Protein AF-A0A350LV18-F1 (afdb_monomer_lite)

Foldseek 3Di:
DVVVVVVVVDDDDPPKDFDEFDADPVRDTFFTFIRWDQADPVRHHHPPTDGTDTDGDPDDDDPCPDPRPHD

pLDDT: mean 92.98, std 3.49, range [76.31, 96.88]

Radius of gyration: 14.1 Å; chains: 1; bounding box: 29×27×38 Å

Secondary structure (DSSP, 8-state):
-HHHHHHTT----TT--EEEEEE-TTS-EEEEEE--EEE-TTS-EEEEEEPPEEEE-S-------TT-S--

Sequence (71 aa):
MAEQAEELGVEIFPGMACSEMVYGDGGEVKGVVAGEFGRNPDGTPGPNYEPGMELHGKYVFLSEGVRGSLS

Structure (mmCIF, N/CA/C/O backbone):
data_AF-A0A350LV18-F1
#
_entry.id   AF-A0A350LV18-F1
#
loop_
_atom_site.group_PDB
_atom_site.id
_atom_site.type_symbol
_atom_site.label_atom_id
_atom_site.label_alt_id
_atom_site.label_comp_id
_atom_site.label_asym_id
_atom_site.label_entity_id
_atom_site.label_seq_id
_atom_site.pdbx_PDB_ins_code
_atom_site.Cartn_x
_atom_site.Cartn_y
_atom_site.Cartn_z
_atom_site.occupancy
_atom_site.B_iso_or_equiv
_atom_site.auth_seq_id
_atom_site.auth_comp_id
_atom_site.auth_asym_id
_atom_site.auth_atom_id
_atom_site.pdbx_PDB_model_num
ATOM 1 N N . MET A 1 1 ? 8.257 14.084 7.601 1.00 76.31 1 MET A N 1
ATOM 2 C CA . MET A 1 1 ? 6.973 13.395 7.876 1.00 76.31 1 MET A CA 1
ATOM 3 C C . MET A 1 1 ? 7.143 11.883 7.861 1.00 76.31 1 MET A C 1
ATOM 5 O O . MET A 1 1 ? 6.731 11.276 8.832 1.00 76.31 1 MET A O 1
ATOM 9 N N . ALA A 1 2 ? 7.772 11.283 6.839 1.00 84.62 2 ALA A N 1
ATOM 10 C CA . ALA A 1 2 ? 8.077 9.843 6.838 1.00 84.62 2 ALA A CA 1
ATOM 11 C C . ALA A 1 2 ? 8.899 9.412 8.070 1.00 84.62 2 ALA A C 1
ATOM 13 O O . ALA A 1 2 ? 8.443 8.565 8.823 1.00 84.62 2 ALA A O 1
ATOM 14 N N . GLU A 1 3 ? 10.003 10.110 8.358 1.00 91.44 3 GLU A N 1
ATOM 15 C CA . GLU A 1 3 ? 10.867 9.837 9.524 1.00 91.44 3 GLU A CA 1
ATOM 16 C C . GLU A 1 3 ? 10.095 9.829 10.860 1.00 91.44 3 GLU A C 1
ATOM 18 O O . GLU A 1 3 ? 10.296 8.965 11.703 1.00 91.44 3 GLU A O 1
ATOM 23 N N . GLN A 1 4 ? 9.136 10.747 11.034 1.00 94.31 4 GLN A N 1
ATOM 24 C CA . GLN A 1 4 ? 8.301 10.817 12.243 1.00 94.31 4 GLN A CA 1
ATOM 25 C C . GLN A 1 4 ? 7.334 9.631 12.358 1.00 94.31 4 GLN A C 1
ATOM 27 O O . GLN A 1 4 ? 6.985 9.223 13.460 1.00 94.31 4 GLN A O 1
ATOM 32 N N . ALA A 1 5 ? 6.854 9.099 11.232 1.00 92.69 5 ALA A N 1
ATOM 33 C CA . ALA A 1 5 ? 5.989 7.926 11.224 1.00 92.69 5 ALA A CA 1
ATOM 34 C C . ALA A 1 5 ? 6.794 6.651 11.520 1.00 92.69 5 ALA A C 1
ATOM 36 O O . ALA A 1 5 ? 6.338 5.814 12.297 1.00 92.69 5 ALA A O 1
ATOM 37 N N . GLU A 1 6 ? 8.006 6.539 10.972 1.00 93.25 6 GLU A N 1
ATOM 38 C CA . GLU A 1 6 ? 8.928 5.435 11.269 1.00 93.25 6 GLU A CA 1
ATOM 39 C C . GLU A 1 6 ? 9.299 5.399 12.760 1.00 93.25 6 GLU A C 1
ATOM 41 O O . GLU A 1 6 ? 9.258 4.334 13.373 1.00 93.25 6 GLU A O 1
ATOM 46 N N . GLU A 1 7 ? 9.551 6.555 13.388 1.00 95.50 7 GLU A N 1
ATOM 47 C CA . GLU A 1 7 ? 9.770 6.662 14.844 1.00 95.50 7 GLU A CA 1
ATOM 48 C C . GLU A 1 7 ? 8.578 6.155 15.676 1.00 95.50 7 GLU A C 1
ATOM 50 O O . GLU A 1 7 ? 8.758 5.658 16.789 1.00 95.50 7 GLU A O 1
ATOM 55 N N . LEU A 1 8 ? 7.360 6.249 15.137 1.00 96.00 8 LEU A N 1
ATOM 56 C CA . LEU A 1 8 ? 6.136 5.732 15.757 1.00 96.00 8 LEU A CA 1
ATOM 57 C C . LEU A 1 8 ? 5.878 4.248 15.435 1.00 96.00 8 LEU A C 1
ATOM 59 O O . LEU A 1 8 ? 4.849 3.708 15.846 1.00 96.00 8 LEU A O 1
ATOM 63 N N . GLY A 1 9 ? 6.798 3.585 14.729 1.00 93.50 9 GLY A N 1
ATOM 64 C CA . GLY A 1 9 ? 6.711 2.170 14.369 1.00 93.50 9 GLY A CA 1
ATOM 65 C C . GLY A 1 9 ? 5.902 1.891 13.102 1.00 93.50 9 GLY A C 1
ATOM 66 O O . GLY A 1 9 ? 5.474 0.757 12.901 1.00 93.50 9 GLY A O 1
ATOM 67 N N . VAL A 1 10 ? 5.660 2.901 12.260 1.00 95.31 10 VAL A N 1
ATOM 68 C CA . VAL A 1 10 ? 5.051 2.689 10.942 1.00 95.31 10 VAL A CA 1
ATOM 69 C C . VAL A 1 10 ? 6.094 2.105 9.996 1.00 95.31 10 VAL A C 1
ATOM 71 O O . VAL A 1 10 ? 7.149 2.695 9.783 1.00 95.31 10 VAL A O 1
ATOM 74 N N . GLU A 1 11 ? 5.776 0.968 9.386 1.00 93.94 11 GLU A N 1
ATOM 75 C CA . GLU A 1 11 ? 6.579 0.397 8.307 1.00 93.94 11 GLU A CA 1
ATOM 76 C C . GLU A 1 11 ? 6.254 1.102 6.984 1.00 93.94 11 GLU A C 1
ATOM 78 O O . GLU A 1 11 ? 5.099 1.134 6.550 1.00 93.94 11 GLU A O 1
ATOM 83 N N . ILE A 1 12 ? 7.272 1.683 6.343 1.00 92.44 12 ILE A N 1
ATOM 84 C CA . ILE A 1 12 ? 7.131 2.403 5.074 1.00 92.44 12 ILE A CA 1
ATOM 85 C C . ILE A 1 12 ? 7.852 1.628 3.970 1.00 92.44 12 ILE A C 1
ATOM 87 O O . ILE A 1 12 ? 9.049 1.369 4.057 1.00 92.44 12 ILE A O 1
ATOM 91 N N . PHE A 1 13 ? 7.129 1.313 2.894 1.00 91.50 13 PHE A N 1
ATOM 92 C CA . PHE A 1 13 ? 7.659 0.630 1.711 1.00 91.50 13 PHE A CA 1
ATOM 93 C C . PHE A 1 13 ? 7.693 1.593 0.510 1.00 91.50 13 PHE A C 1
ATOM 95 O O . PHE A 1 13 ? 6.768 1.604 -0.307 1.00 91.50 13 PHE A O 1
ATOM 102 N N . PRO A 1 14 ? 8.717 2.461 0.394 1.00 91.38 14 PRO A N 1
ATOM 103 C CA . PRO A 1 14 ? 8.796 3.419 -0.702 1.00 91.38 14 PRO A CA 1
ATOM 104 C C . PRO A 1 14 ? 9.037 2.711 -2.042 1.00 91.38 14 PRO A C 1
ATOM 106 O O . PRO A 1 14 ? 9.760 1.721 -2.120 1.00 91.38 14 PRO A O 1
ATOM 109 N N . GLY A 1 15 ? 8.448 3.239 -3.118 1.00 88.44 15 GLY A N 1
ATOM 110 C CA . GLY A 1 15 ? 8.596 2.682 -4.470 1.00 88.44 15 GLY A CA 1
ATOM 111 C C . GLY A 1 15 ? 7.784 1.408 -4.732 1.00 88.44 15 GLY A C 1
ATOM 112 O O . GLY A 1 15 ? 7.835 0.880 -5.840 1.00 88.44 15 GLY A O 1
ATOM 113 N N . MET A 1 16 ? 7.014 0.937 -3.750 1.00 90.75 16 MET A N 1
ATOM 114 C CA . MET A 1 16 ? 6.120 -0.204 -3.888 1.00 90.75 16 MET A CA 1
ATOM 115 C C . MET A 1 16 ? 4.701 0.287 -4.200 1.00 90.75 16 MET A C 1
ATOM 117 O O . MET A 1 16 ? 4.025 0.840 -3.335 1.00 90.75 16 MET A O 1
ATOM 121 N N . ALA A 1 17 ? 4.254 0.119 -5.445 1.00 91.75 17 ALA A N 1
ATOM 122 C CA . ALA A 1 17 ? 2.891 0.471 -5.834 1.00 91.75 17 ALA A CA 1
ATOM 123 C C . ALA A 1 17 ? 1.897 -0.610 -5.387 1.00 91.75 17 ALA A C 1
ATOM 125 O O . ALA A 1 17 ? 2.197 -1.804 -5.474 1.00 91.75 17 ALA A O 1
ATOM 126 N N . CYS A 1 18 ? 0.711 -0.183 -4.955 1.00 94.44 18 CYS A N 1
ATOM 127 C CA . CYS A 1 18 ? -0.440 -1.060 -4.771 1.00 94.44 18 CYS A CA 1
ATOM 128 C C . CYS A 1 18 ? -1.149 -1.206 -6.124 1.00 94.44 18 CYS A C 1
ATOM 130 O O . CYS A 1 18 ? -1.590 -0.201 -6.679 1.00 94.44 18 CYS A O 1
ATOM 132 N N . SER A 1 19 ? -1.218 -2.418 -6.676 1.00 92.75 19 SER A N 1
ATOM 133 C CA . SER A 1 19 ? -1.723 -2.663 -8.034 1.00 92.75 19 SER A CA 1
ATOM 134 C C . SER A 1 19 ? -3.164 -3.169 -8.081 1.00 92.75 19 SER A C 1
ATOM 136 O O . SER A 1 19 ? -3.855 -2.903 -9.061 1.00 92.75 19 SER A O 1
ATOM 138 N N . GLU A 1 20 ? -3.640 -3.848 -7.034 1.00 94.06 20 GLU A N 1
ATOM 139 C CA . GLU A 1 20 ? -4.987 -4.430 -6.990 1.00 94.06 20 GLU A CA 1
ATOM 140 C C . GLU A 1 20 ? -5.572 -4.467 -5.572 1.00 94.06 20 GLU A C 1
ATOM 142 O O . GLU A 1 20 ? -4.847 -4.531 -4.576 1.00 94.06 20 GLU A O 1
ATOM 147 N N . MET A 1 21 ? -6.907 -4.458 -5.488 1.00 95.19 21 MET A N 1
ATOM 148 C CA . MET A 1 21 ? -7.658 -4.639 -4.244 1.00 95.19 21 MET A CA 1
ATOM 149 C C . MET A 1 21 ? -7.883 -6.126 -3.971 1.00 95.19 21 MET A C 1
ATOM 151 O O . MET A 1 21 ? -8.347 -6.861 -4.841 1.00 95.19 21 MET A O 1
ATOM 155 N N . VAL A 1 22 ? -7.626 -6.559 -2.737 1.00 96.25 22 VAL A N 1
ATOM 156 C CA . VAL A 1 22 ? -7.920 -7.927 -2.293 1.00 96.25 22 VAL A CA 1
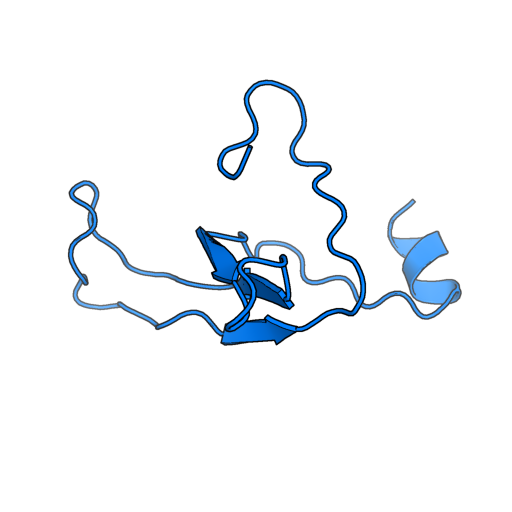ATOM 157 C C . VAL A 1 22 ? -9.255 -7.922 -1.559 1.00 96.25 22 VAL A C 1
ATOM 159 O O . VAL A 1 22 ? -9.401 -7.250 -0.533 1.00 96.25 22 VAL A O 1
ATOM 162 N N . TYR A 1 23 ? -10.216 -8.694 -2.063 1.00 96.31 23 TYR A N 1
ATOM 163 C CA . TYR A 1 23 ? -11.536 -8.858 -1.455 1.00 96.31 23 TYR A CA 1
ATOM 164 C C . TYR A 1 23 ? -11.649 -10.193 -0.717 1.00 96.31 23 TYR A C 1
ATOM 166 O O . TYR A 1 23 ? -11.094 -11.205 -1.145 1.00 96.31 23 TYR A O 1
ATOM 174 N N . GLY A 1 24 ? -12.353 -10.183 0.412 1.00 94.81 24 GLY A N 1
ATOM 175 C CA . GLY A 1 24 ? -12.751 -11.394 1.124 1.00 94.81 24 GLY A CA 1
ATOM 176 C C . GLY A 1 24 ? -14.001 -12.040 0.525 1.00 94.81 24 GLY A C 1
ATOM 177 O O . GLY A 1 24 ? -14.631 -11.506 -0.389 1.00 94.81 24 GLY A O 1
ATOM 178 N N . ASP A 1 25 ? -14.387 -13.189 1.080 1.00 95.25 25 ASP A N 1
ATOM 179 C CA . ASP A 1 25 ? -15.521 -13.985 0.589 1.00 95.25 25 ASP A CA 1
ATOM 180 C C . ASP A 1 25 ? -16.873 -13.260 0.728 1.00 95.25 25 ASP A C 1
ATOM 182 O O . ASP A 1 25 ? -17.824 -13.564 0.006 1.00 95.25 25 ASP A O 1
ATOM 186 N N . GLY A 1 26 ? -16.975 -12.295 1.648 1.00 94.31 26 GLY A N 1
ATOM 187 C CA . GLY A 1 26 ? -18.160 -11.459 1.847 1.00 94.31 26 GLY A CA 1
ATOM 188 C C . GLY A 1 26 ? -18.181 -10.187 0.994 1.00 94.31 26 GLY A C 1
ATOM 189 O O . GLY A 1 26 ? -19.123 -9.401 1.110 1.00 94.31 26 GLY A O 1
ATOM 190 N N . GLY A 1 27 ? -17.171 -9.971 0.142 1.00 93.50 27 GLY A N 1
ATOM 191 C CA . GLY A 1 27 ? -17.006 -8.751 -0.653 1.00 93.50 27 GLY A CA 1
ATOM 192 C C . GLY A 1 27 ? -16.402 -7.574 0.120 1.00 93.50 27 GLY A C 1
ATOM 193 O O . GLY A 1 27 ? -16.337 -6.462 -0.406 1.00 93.50 27 GLY A O 1
ATOM 194 N N . GLU A 1 28 ? -15.955 -7.783 1.358 1.00 94.25 28 GLU A N 1
ATOM 195 C CA . GLU A 1 28 ? -15.213 -6.788 2.125 1.00 94.25 28 GLU A CA 1
ATOM 196 C C . GLU A 1 28 ? -13.790 -6.599 1.590 1.00 94.25 28 GLU A C 1
ATOM 198 O O . GLU A 1 28 ? -13.170 -7.529 1.074 1.00 94.25 28 GLU A O 1
ATOM 203 N N . VAL A 1 29 ? -13.239 -5.397 1.757 1.00 95.88 29 VAL A N 1
ATOM 204 C CA . VAL A 1 29 ? -11.821 -5.154 1.478 1.00 95.88 29 VAL A CA 1
ATOM 205 C C . VAL A 1 29 ? -10.983 -5.823 2.564 1.00 95.88 29 VAL A C 1
ATOM 207 O O . VAL A 1 29 ? -11.106 -5.496 3.744 1.00 95.88 29 VAL A O 1
ATOM 210 N N . LYS A 1 30 ? -10.105 -6.732 2.145 1.00 96.88 30 LYS A N 1
ATOM 211 C CA . LYS A 1 30 ? -9.196 -7.495 3.006 1.00 96.88 30 LYS A CA 1
ATOM 212 C C . LYS A 1 30 ? -7.753 -6.989 2.932 1.00 96.88 30 LYS A C 1
ATOM 214 O O . LYS A 1 30 ? -6.968 -7.229 3.849 1.00 96.88 30 LYS A O 1
ATOM 219 N N . GLY A 1 31 ? -7.384 -6.309 1.850 1.00 96.88 31 GLY A N 1
ATOM 220 C CA . GLY A 1 31 ? -6.007 -5.888 1.624 1.00 96.88 31 GLY A CA 1
ATOM 221 C C . GLY A 1 31 ? -5.763 -5.308 0.240 1.00 96.88 31 GLY A C 1
ATOM 222 O O . GLY A 1 31 ? -6.703 -4.978 -0.485 1.00 96.88 31 GLY A O 1
ATOM 223 N N . VAL A 1 32 ? -4.485 -5.222 -0.116 1.00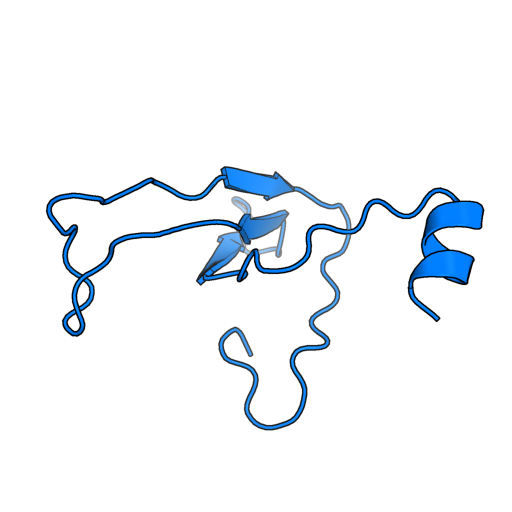 96.69 32 VAL A N 1
ATOM 224 C CA . VAL A 1 32 ? -4.003 -4.800 -1.438 1.00 96.69 32 VAL A CA 1
ATOM 225 C C . VAL A 1 32 ? -2.883 -5.719 -1.912 1.00 96.69 32 VAL A C 1
ATOM 227 O O . VAL A 1 32 ? -2.152 -6.278 -1.094 1.00 96.69 32 VAL A O 1
ATOM 230 N N . VAL A 1 33 ? -2.726 -5.855 -3.223 1.00 96.06 33 VAL A N 1
ATOM 231 C CA . VAL A 1 33 ? -1.521 -6.427 -3.833 1.00 96.06 33 VAL A CA 1
ATOM 232 C C . VAL A 1 33 ? -0.498 -5.308 -3.972 1.00 96.06 33 VAL A C 1
ATOM 234 O O . VAL A 1 33 ? -0.790 -4.289 -4.595 1.00 96.06 33 VAL A O 1
ATOM 237 N N . ALA A 1 34 ? 0.686 -5.477 -3.390 1.00 94.38 34 ALA A N 1
ATOM 238 C CA . ALA A 1 34 ? 1.757 -4.489 -3.420 1.00 94.38 34 ALA A CA 1
ATOM 239 C C . ALA A 1 34 ? 3.037 -5.067 -4.035 1.00 94.38 34 ALA A C 1
ATOM 241 O O . ALA A 1 34 ? 3.360 -6.240 -3.848 1.00 94.38 34 ALA A O 1
ATOM 242 N N . GLY A 1 35 ? 3.784 -4.227 -4.753 1.00 91.50 35 GLY A N 1
ATOM 243 C CA . GLY A 1 35 ? 5.119 -4.579 -5.249 1.00 91.50 35 GLY A CA 1
ATOM 244 C C . GLY A 1 35 ? 5.121 -5.521 -6.439 1.00 91.50 35 GLY A C 1
ATOM 245 O O . GLY A 1 35 ? 6.037 -6.320 -6.584 1.00 91.50 35 GLY A O 1
ATOM 246 N N . GLU A 1 36 ? 4.100 -5.434 -7.285 1.00 92.94 36 GLU A N 1
ATOM 247 C CA . GLU A 1 36 ? 4.112 -6.108 -8.575 1.00 92.94 36 GLU A CA 1
ATOM 248 C C . GLU A 1 36 ? 4.964 -5.328 -9.586 1.00 92.94 36 GLU A C 1
ATOM 250 O O . GLU A 1 36 ? 4.784 -4.119 -9.767 1.00 92.94 36 GLU A O 1
ATOM 255 N N . PHE A 1 37 ? 5.869 -6.022 -10.277 1.00 92.00 37 PHE A N 1
ATOM 256 C CA . PHE A 1 37 ? 6.798 -5.406 -11.225 1.00 92.00 37 PHE A CA 1
ATOM 257 C C . PHE A 1 37 ? 6.881 -6.175 -12.544 1.00 92.00 37 PHE A C 1
ATOM 259 O O . PHE A 1 37 ? 6.521 -7.345 -12.652 1.00 92.00 37 PHE A O 1
ATOM 266 N N . GLY A 1 38 ? 7.371 -5.495 -13.584 1.00 91.06 38 GLY A N 1
ATOM 267 C CA . GLY A 1 38 ? 7.727 -6.138 -14.850 1.00 91.06 38 GLY A CA 1
ATOM 268 C C . GLY A 1 38 ? 6.553 -6.540 -15.745 1.00 91.06 38 GLY A C 1
ATOM 269 O O . GLY A 1 38 ? 6.733 -7.385 -16.622 1.00 91.06 38 GLY A O 1
ATOM 270 N N . ARG A 1 39 ? 5.364 -5.946 -15.568 1.00 91.06 39 ARG A N 1
ATOM 271 C CA . ARG A 1 39 ? 4.280 -6.036 -16.560 1.00 91.06 39 ARG A CA 1
ATOM 272 C C . ARG A 1 39 ? 4.592 -5.194 -17.797 1.00 91.06 39 ARG A C 1
ATOM 274 O O . ARG A 1 39 ? 5.173 -4.112 -17.711 1.00 91.06 39 ARG A O 1
ATOM 281 N N . ASN A 1 40 ? 4.170 -5.690 -18.949 1.00 92.75 40 ASN A N 1
ATOM 282 C CA . ASN A 1 40 ? 4.177 -4.945 -20.199 1.00 92.75 40 ASN A CA 1
ATOM 283 C C . ASN A 1 40 ? 3.094 -3.842 -20.179 1.00 92.75 40 ASN A C 1
ATOM 285 O O . ASN A 1 40 ? 2.166 -3.906 -19.371 1.00 92.75 40 ASN A O 1
ATOM 289 N N . PRO A 1 41 ? 3.147 -2.851 -21.093 1.00 89.06 41 PRO A N 1
ATOM 290 C CA . PRO A 1 41 ? 2.127 -1.798 -21.186 1.00 89.06 41 PRO A CA 1
ATOM 291 C C . PRO A 1 41 ? 0.702 -2.302 -21.459 1.00 89.06 41 PRO A C 1
ATOM 293 O O . PRO A 1 41 ? -0.260 -1.593 -21.185 1.00 89.06 41 PRO A O 1
ATOM 296 N N . ASP A 1 42 ? 0.565 -3.509 -22.011 1.00 90.62 42 ASP A N 1
ATOM 297 C CA . ASP A 1 42 ? -0.717 -4.185 -22.241 1.00 90.62 42 ASP A CA 1
ATOM 298 C C . ASP A 1 42 ? -1.199 -5.004 -21.025 1.00 90.62 42 ASP A C 1
ATOM 300 O O . ASP A 1 42 ? -2.244 -5.648 -21.086 1.00 90.62 42 ASP A O 1
ATOM 304 N N . G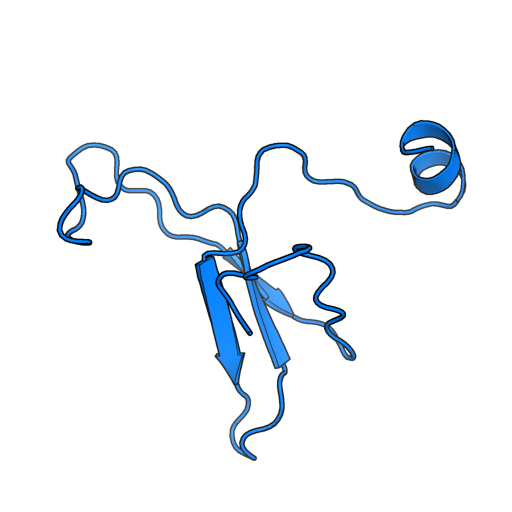LY A 1 43 ? -0.438 -4.990 -19.926 1.00 86.38 43 GLY A N 1
ATOM 305 C CA . GLY A 1 43 ? -0.725 -5.714 -18.693 1.00 86.38 43 GLY A CA 1
ATOM 306 C C . GLY A 1 43 ? -0.244 -7.167 -18.676 1.00 86.38 43 GLY A C 1
ATOM 307 O O . GLY A 1 43 ? -0.380 -7.820 -17.642 1.00 86.38 43 GLY A O 1
ATOM 308 N N . THR A 1 44 ? 0.335 -7.699 -19.756 1.00 93.25 44 THR A N 1
ATOM 309 C CA . THR A 1 44 ? 0.850 -9.080 -19.773 1.00 93.25 44 THR A CA 1
ATOM 310 C C . THR A 1 44 ? 2.169 -9.216 -18.990 1.00 93.25 44 THR A C 1
ATOM 312 O O . THR A 1 44 ? 2.922 -8.243 -18.892 1.00 93.25 44 THR A O 1
ATOM 315 N N . PRO A 1 45 ? 2.490 -10.396 -18.417 1.00 93.62 45 PRO A N 1
ATOM 316 C CA . PRO A 1 45 ? 3.784 -10.632 -17.775 1.00 93.62 45 PRO A CA 1
ATOM 317 C C . PRO A 1 45 ? 4.951 -10.442 -18.756 1.00 93.62 45 PRO A C 1
ATOM 319 O O . PRO A 1 45 ? 5.008 -11.087 -19.805 1.00 93.62 45 PRO A O 1
ATOM 322 N N . GLY A 1 46 ? 5.883 -9.552 -18.419 1.00 94.19 46 GLY A N 1
ATOM 323 C CA . GLY A 1 46 ? 7.125 -9.356 -19.159 1.00 94.19 46 GLY A CA 1
ATOM 324 C C . GLY A 1 46 ? 8.232 -10.336 -18.741 1.00 94.19 46 GLY A C 1
ATOM 325 O O . GLY A 1 46 ? 8.051 -11.158 -17.844 1.00 94.19 46 GLY A O 1
ATOM 326 N N . PRO A 1 47 ? 9.421 -10.241 -19.359 1.00 94.25 47 PRO A N 1
ATOM 327 C CA . PRO A 1 47 ? 10.558 -11.116 -19.054 1.00 94.25 47 PRO A CA 1
ATOM 328 C C . PRO A 1 47 ? 11.115 -10.947 -17.630 1.00 94.25 47 PRO A C 1
ATOM 330 O O . PRO A 1 47 ? 11.753 -11.862 -17.123 1.00 94.25 47 PRO A O 1
ATOM 333 N N . ASN A 1 48 ? 10.857 -9.801 -16.992 1.00 93.62 48 ASN A N 1
ATOM 334 C CA . ASN A 1 48 ? 11.250 -9.498 -15.612 1.00 93.62 48 ASN A CA 1
ATOM 335 C C . ASN A 1 48 ? 10.022 -9.430 -14.688 1.00 93.62 48 ASN A C 1
ATOM 337 O O . ASN A 1 48 ? 9.999 -8.619 -13.767 1.00 93.62 48 ASN A O 1
ATOM 341 N N . TYR A 1 49 ? 8.955 -10.171 -15.003 1.00 94.62 49 TYR A N 1
ATOM 342 C CA . TYR A 1 49 ? 7.743 -10.144 -14.194 1.00 94.62 49 TYR A CA 1
ATOM 343 C C . TYR A 1 49 ? 8.001 -10.726 -12.805 1.00 94.62 49 TYR A C 1
ATOM 345 O O . TYR A 1 49 ? 8.470 -11.858 -12.673 1.00 94.62 49 TYR A O 1
ATOM 353 N N . GLU A 1 50 ? 7.625 -9.960 -11.789 1.00 93.31 50 GLU A N 1
ATOM 354 C CA . GLU A 1 50 ? 7.628 -10.383 -10.398 1.00 93.31 50 GLU A CA 1
ATOM 355 C C . GLU A 1 50 ? 6.215 -10.193 -9.835 1.00 93.31 50 GLU A C 1
ATOM 357 O O . GLU A 1 50 ? 5.683 -9.076 -9.892 1.00 93.31 50 GLU A O 1
ATOM 362 N N . PRO A 1 51 ? 5.578 -11.268 -9.332 1.00 91.94 51 PRO A N 1
ATOM 363 C CA . PRO A 1 51 ? 4.244 -11.168 -8.764 1.00 91.94 51 PRO A CA 1
ATOM 364 C C . PRO A 1 51 ? 4.271 -10.317 -7.493 1.00 91.94 51 PRO A C 1
ATOM 366 O O . PRO A 1 51 ? 5.199 -10.411 -6.689 1.00 91.94 51 PRO A O 1
ATOM 369 N N . GLY A 1 52 ? 3.225 -9.515 -7.300 1.00 92.62 52 GLY A N 1
ATOM 370 C CA . GLY A 1 52 ? 3.053 -8.744 -6.072 1.00 92.62 52 GLY A CA 1
ATOM 371 C C . GLY A 1 52 ? 2.721 -9.623 -4.864 1.00 92.62 52 GLY A C 1
ATOM 372 O O . GLY A 1 52 ? 2.314 -10.780 -4.990 1.00 92.62 52 GLY A O 1
ATOM 373 N N . MET A 1 53 ? 2.867 -9.047 -3.674 1.00 94.62 53 MET A N 1
ATOM 374 C CA . MET A 1 53 ? 2.503 -9.673 -2.406 1.00 94.62 53 MET A CA 1
ATOM 375 C C . MET A 1 53 ? 1.176 -9.112 -1.897 1.00 94.62 53 MET A C 1
ATOM 377 O O . MET A 1 53 ? 0.964 -7.901 -1.894 1.00 94.62 53 MET A O 1
ATOM 381 N N . GLU A 1 54 ? 0.297 -9.985 -1.409 1.00 95.81 54 GLU A N 1
ATOM 382 C CA . GLU A 1 54 ? -0.913 -9.546 -0.719 1.00 95.81 54 GLU A CA 1
ATOM 383 C C . GLU A 1 54 ? -0.582 -9.037 0.688 1.00 95.81 54 GLU A C 1
ATOM 385 O O . GLU A 1 54 ? -0.114 -9.783 1.552 1.00 95.81 54 GLU A O 1
ATOM 390 N N . LEU A 1 55 ? -0.877 -7.765 0.934 1.00 94.94 55 LEU A N 1
ATOM 391 C CA . LEU A 1 55 ? -0.820 -7.145 2.250 1.00 94.94 55 LEU A CA 1
ATOM 392 C C . LEU A 1 55 ? -2.231 -7.089 2.825 1.00 94.94 55 LEU A C 1
ATOM 394 O O . LEU A 1 55 ? -3.065 -6.291 2.391 1.00 94.94 55 LEU A O 1
ATOM 398 N N . HIS A 1 56 ? -2.512 -7.959 3.796 1.00 96.56 56 HIS A N 1
ATOM 399 C CA . HIS A 1 56 ? -3.813 -8.002 4.463 1.00 96.56 56 HIS A CA 1
ATOM 400 C C . HIS A 1 56 ? -3.847 -7.057 5.658 1.0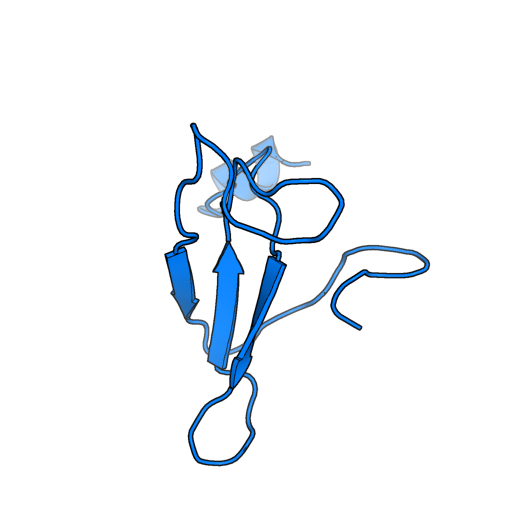0 96.56 56 HIS A C 1
ATOM 402 O O . HIS A 1 56 ? -2.936 -7.028 6.484 1.00 96.56 56 HIS A O 1
ATOM 408 N N . GLY A 1 57 ? -4.948 -6.327 5.784 1.00 94.94 57 GLY A N 1
ATOM 409 C CA . GLY A 1 57 ? -5.183 -5.396 6.875 1.00 94.94 57 GLY A CA 1
ATOM 410 C C . GLY A 1 57 ? -6.650 -5.404 7.272 1.00 94.94 57 GLY A C 1
ATOM 411 O O . GLY A 1 57 ? -7.533 -5.592 6.444 1.00 94.94 57 GLY A O 1
ATOM 412 N N . LYS A 1 58 ? -6.928 -5.168 8.559 1.00 94.81 58 LYS A N 1
ATOM 413 C CA . LYS A 1 58 ? -8.315 -5.016 9.040 1.00 94.81 58 LYS A CA 1
ATOM 414 C C . LYS A 1 58 ? -9.016 -3.814 8.405 1.00 9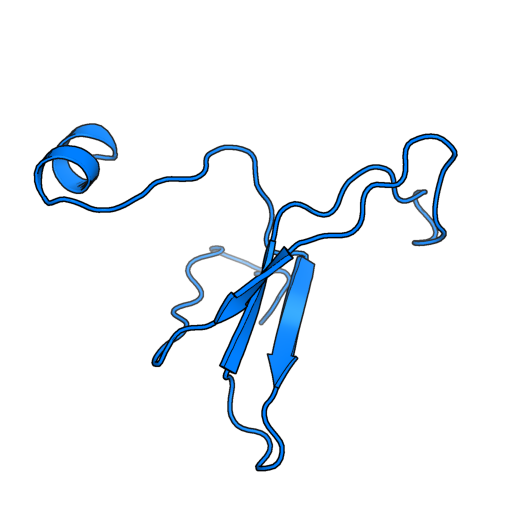4.81 58 LYS A C 1
ATOM 416 O O . LYS A 1 58 ? -10.233 -3.806 8.286 1.00 94.81 58 LYS A O 1
ATOM 421 N N . TYR A 1 59 ? -8.232 -2.798 8.058 1.00 94.38 59 TYR A N 1
ATOM 422 C CA . TYR A 1 59 ? -8.673 -1.584 7.396 1.00 94.38 59 TYR A CA 1
ATOM 423 C C . TYR A 1 59 ? -7.643 -1.213 6.337 1.00 94.38 59 TYR A C 1
ATOM 425 O O . TYR A 1 59 ? -6.442 -1.244 6.607 1.00 94.38 59 TYR A O 1
ATOM 433 N N . VAL A 1 60 ? -8.125 -0.840 5.155 1.00 95.44 60 VAL A N 1
ATOM 434 C CA . VAL A 1 60 ? -7.311 -0.313 4.058 1.00 95.44 60 VAL A CA 1
ATOM 435 C C . VAL A 1 60 ? -7.742 1.126 3.826 1.00 95.44 60 VAL A C 1
ATOM 437 O O . VAL A 1 60 ? -8.914 1.393 3.568 1.00 95.44 60 VAL A O 1
ATOM 440 N N . PHE A 1 61 ? -6.800 2.059 3.953 1.00 94.62 61 PHE A N 1
ATOM 441 C CA . PHE A 1 61 ? -7.055 3.478 3.741 1.00 94.62 61 PHE A CA 1
ATOM 442 C C . PHE A 1 61 ? -6.352 3.950 2.469 1.00 94.62 61 PHE A C 1
ATOM 444 O O . PHE A 1 61 ? -5.129 4.077 2.436 1.00 94.62 61 PHE A O 1
ATOM 451 N N . LEU A 1 62 ? -7.129 4.202 1.414 1.00 94.56 62 LEU A N 1
ATOM 452 C CA . LEU A 1 62 ? -6.605 4.671 0.134 1.00 94.56 62 LEU A CA 1
ATOM 453 C C . LEU A 1 62 ? -6.352 6.181 0.194 1.00 94.56 62 LEU A C 1
ATOM 455 O O . LEU A 1 62 ? -7.277 6.976 0.344 1.00 94.56 62 LEU A O 1
ATOM 459 N N . SER A 1 63 ? -5.082 6.571 0.085 1.00 94.69 63 SER A N 1
ATOM 460 C CA . SER A 1 63 ? -4.626 7.971 0.086 1.00 94.69 63 SER A CA 1
ATOM 461 C C . SER A 1 63 ? -3.824 8.306 -1.178 1.00 94.69 63 SER A C 1
ATOM 463 O O . SER A 1 63 ? -2.813 8.998 -1.118 1.00 94.69 63 SER A O 1
ATOM 465 N N . GLU A 1 64 ? -4.268 7.800 -2.332 1.00 95.25 64 GLU A N 1
ATOM 466 C CA . GLU A 1 64 ? -3.559 7.905 -3.623 1.00 95.25 64 GLU A CA 1
ATOM 467 C C . GLU A 1 64 ? -3.584 9.321 -4.235 1.00 95.25 64 GLU A C 1
ATOM 469 O O . GLU A 1 64 ? -2.812 9.631 -5.140 1.00 95.25 64 GLU A O 1
ATOM 474 N N . GLY A 1 65 ? -4.452 10.204 -3.730 1.00 94.75 65 GLY A N 1
ATOM 475 C CA . GLY A 1 65 ? -4.631 11.559 -4.248 1.00 94.75 65 GLY A CA 1
ATOM 476 C C . GLY A 1 65 ? -5.703 11.653 -5.339 1.00 94.75 65 GLY A C 1
ATOM 477 O O . GLY A 1 65 ? -6.662 10.886 -5.372 1.00 94.75 65 GLY A O 1
ATOM 478 N N . VAL A 1 66 ? -5.593 12.663 -6.207 1.00 94.62 66 VAL A N 1
ATOM 479 C CA . VAL A 1 66 ? -6.590 12.929 -7.258 1.00 94.62 66 VAL A CA 1
ATOM 480 C C . VAL A 1 66 ? -6.467 11.886 -8.370 1.00 94.62 66 VAL A C 1
ATOM 482 O O . VAL A 1 66 ? -5.387 11.736 -8.931 1.00 94.62 66 VAL A O 1
ATOM 485 N N . ARG A 1 67 ? -7.592 11.251 -8.741 1.00 92.31 67 ARG A N 1
ATOM 486 C CA . ARG A 1 67 ? -7.654 10.123 -9.697 1.00 92.31 67 ARG A CA 1
ATOM 487 C C . ARG A 1 67 ? -6.838 8.913 -9.220 1.00 92.31 67 ARG 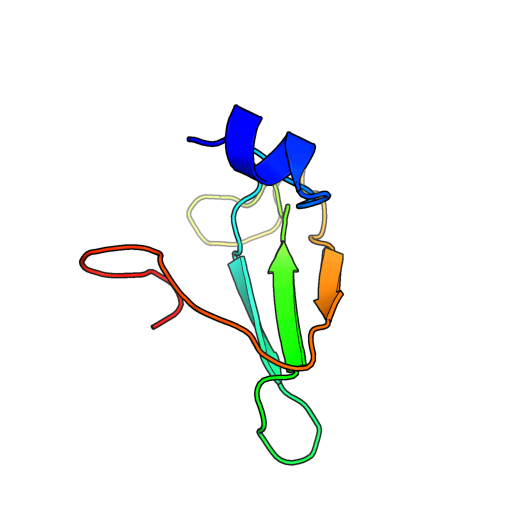A C 1
ATOM 489 O O . ARG A 1 67 ? -6.005 8.408 -9.968 1.00 92.31 67 ARG A O 1
ATOM 496 N N . GLY A 1 68 ? -7.075 8.492 -7.977 1.00 90.88 68 GLY A N 1
ATOM 497 C CA . GLY A 1 68 ? -6.504 7.260 -7.434 1.00 90.88 68 GLY A CA 1
ATOM 498 C C . GLY A 1 68 ? -6.771 6.069 -8.352 1.00 90.88 68 GLY A C 1
ATOM 499 O O . GLY A 1 68 ? -7.842 5.969 -8.949 1.00 90.88 68 GLY A O 1
ATOM 500 N N . SER A 1 69 ? -5.769 5.210 -8.515 1.00 90.56 69 SER A N 1
ATOM 501 C CA . SER A 1 69 ? -5.835 4.060 -9.421 1.00 90.56 69 SER A CA 1
ATOM 502 C C . SER A 1 69 ? -6.750 2.951 -8.913 1.00 90.56 69 SER A C 1
ATOM 504 O O . SER A 1 69 ? -7.291 2.206 -9.729 1.00 90.56 69 SER A O 1
ATOM 506 N N . LEU A 1 70 ? -6.913 2.833 -7.593 1.00 88.75 70 LEU A N 1
ATOM 507 C CA . LEU A 1 70 ? -7.664 1.752 -6.950 1.00 88.75 70 LEU A CA 1
ATOM 508 C C . LEU A 1 70 ? -9.074 2.172 -6.505 1.00 88.75 70 LEU A C 1
ATOM 510 O O . LEU A 1 70 ? -9.797 1.352 -5.937 1.00 88.75 70 LEU A O 1
ATOM 514 N N . SER A 1 71 ? -9.456 3.435 -6.735 1.00 79.56 71 SER A N 1
ATOM 515 C CA . SER A 1 71 ? -10.727 4.042 -6.304 1.00 79.56 71 SER A CA 1
ATOM 516 C C . SER A 1 71 ? -11.678 4.353 -7.451 1.00 79.56 71 SER A C 1
ATOM 518 O O . SER A 1 71 ? -11.198 4.963 -8.433 1.00 79.56 71 SER A O 1
#